Protein AF-A0A3P6SH49-F1 (afdb_monomer)

pLDDT: mean 88.03, std 10.24, range [42.56, 97.94]

Solvent-accessible surface area (backbone atoms only — not comparable to full-atom values): 7563 Å² total; per-residue (Å²): 136,52,71,48,68,33,58,29,35,67,52,40,19,65,75,44,74,37,81,60,89,49,70,69,41,44,52,53,30,52,50,52,40,40,76,73,66,38,33,30,43,32,28,63,36,43,54,70,59,100,58,36,35,29,27,38,39,36,40,48,87,83,77,90,62,82,60,55,71,46,81,43,86,39,74,61,68,87,78,88,77,80,66,56,59,60,53,39,53,54,38,29,55,54,32,25,64,77,49,78,60,39,59,69,63,14,48,53,52,22,52,53,50,50,53,54,49,50,50,55,50,36,42,72,76,52,39,74,66,50,57,66,79,72,110

Mean predicted aligned error: 5.23 Å

Radius of gyration: 15.59 Å; Cα contacts (8 Å, |Δi|>4): 194; chains: 1; bounding box: 40×34×41 Å

InterPro domains:
  IPR004625 Pyridoxine kinase [PTHR10534] (12-124)
  IPR029056 Ribokinase-like [G3DSA:3.40.1190.20] (7-129)
  IPR029056 Ribokinase-like [SSF53613] (13-126)

Foldseek 3Di:
DQEDEAQELVSLCVVQVFDADDDVSSVVSVVSVVVVVRAKYWHNFYDDDPFWGKIKIWGDPPPPDDIDIDIDTATDAPDDDPCLSVQLVVQLVVLCVVVVNPNVVSNVRSRVVSVVVVLVVCCVPVNPVRVVVVD

Secondary structure (DSSP, 8-state):
--EE--SBHHHHHHHHT---SSHHHHHHHHHHHHHTT-SEEEETB-SB-SSEEEEEEEE--SSSSPPEEEEEEEE--SS--SSHHHHHHHHHHHHHHHTTT-HHHHHHHHHHHHHHHHHHHHHHHHTHHHHHTT-

Nearest PDB structures (foldseek):
  1rfv-assembly1_A  TM=9.249E-01  e=4.208E-07  Ovis aries
  6k91-assembly1_A  TM=8.809E-01  e=4.208E-07  Leishmania donovani BPK282A1
  6k90-assembly1_A  TM=9.096E-01  e=8.375E-07  Leishmania donovani BPK282A1
  6k90-assembly1_B  TM=8.906E-01  e=1.159E-05  Leishmania donovani BPK282A1
  6k92-assembly1_A  TM=8.892E-01  e=1.234E-05  Leishmania donovani BPK282A1

Structure (mmCIF, N/CA/C/O backbone):
data_AF-A0A3P6SH49-F1
#
_entry.id   AF-A0A3P6SH49-F1
#
loop_
_atom_site.group_PDB
_atom_site.id
_atom_site.type_symbol
_atom_site.label_atom_id
_atom_site.label_alt_id
_atom_site.label_comp_id
_atom_site.label_asym_id
_atom_site.label_entity_id
_atom_site.label_seq_id
_atom_site.pdbx_PDB_ins_code
_atom_site.Cartn_x
_atom_site.Cartn_y
_atom_site.Cartn_z
_atom_site.occupancy
_atom_site.B_iso_or_equiv
_atom_site.auth_seq_id
_atom_site.auth_comp_id
_atom_site.auth_asym_id
_atom_site.auth_atom_id
_atom_site.pdbx_PDB_model_num
ATOM 1 N N . MET A 1 1 ? -17.854 -3.884 1.903 1.00 61.03 1 MET A N 1
ATOM 2 C CA . MET A 1 1 ? -16.545 -3.455 2.448 1.00 61.03 1 MET A CA 1
ATOM 3 C C . MET A 1 1 ? -16.197 -2.114 1.811 1.00 61.03 1 MET A C 1
ATOM 5 O O . MET A 1 1 ? -16.243 -2.047 0.593 1.00 61.03 1 MET A O 1
ATOM 9 N N . LYS A 1 2 ? -15.958 -1.040 2.580 1.00 78.75 2 LYS A N 1
ATOM 10 C CA . LYS A 1 2 ? -15.539 0.262 2.020 1.00 78.75 2 LYS A CA 1
ATOM 11 C C . LYS A 1 2 ? -14.012 0.329 2.052 1.00 78.75 2 LYS A C 1
ATOM 13 O O . LYS A 1 2 ? -13.452 0.511 3.134 1.00 78.75 2 LYS A O 1
ATOM 18 N N . ILE A 1 3 ? -13.383 0.117 0.898 1.00 86.12 3 ILE A N 1
ATOM 19 C CA . ILE A 1 3 ? -11.936 0.223 0.692 1.00 86.12 3 ILE A CA 1
ATOM 20 C C . ILE A 1 3 ? -11.650 1.395 -0.246 1.00 86.12 3 ILE A C 1
ATOM 22 O O . ILE A 1 3 ? -12.350 1.563 -1.242 1.00 86.12 3 ILE A O 1
ATOM 26 N N . ILE A 1 4 ? -10.641 2.197 0.078 1.00 86.69 4 ILE A N 1
ATOM 27 C CA . ILE A 1 4 ? -10.085 3.210 -0.823 1.00 86.69 4 ILE A CA 1
ATOM 28 C C . ILE A 1 4 ? -8.596 2.919 -0.976 1.00 86.69 4 ILE A C 1
ATOM 30 O O . ILE A 1 4 ? -7.906 2.652 0.008 1.00 86.69 4 ILE A O 1
ATOM 34 N N . VAL A 1 5 ? -8.106 2.965 -2.214 1.00 86.44 5 VAL A N 1
ATOM 35 C CA . VAL A 1 5 ? -6.700 2.716 -2.545 1.00 86.44 5 VAL A CA 1
ATOM 36 C C . VAL A 1 5 ? -6.141 3.946 -3.261 1.00 86.44 5 VAL A C 1
ATOM 38 O O . VAL A 1 5 ? -6.117 3.968 -4.492 1.00 86.44 5 VAL A O 1
ATOM 41 N N . PRO A 1 6 ? -5.764 5.021 -2.541 1.00 85.44 6 PRO A N 1
ATOM 42 C CA . PRO A 1 6 ? -5.135 6.163 -3.183 1.00 85.44 6 PRO A CA 1
ATOM 43 C C . PRO A 1 6 ? -3.799 5.715 -3.800 1.00 85.44 6 PRO A C 1
ATOM 45 O O . PRO A 1 6 ? -2.952 5.155 -3.092 1.00 85.44 6 PRO A O 1
ATOM 48 N N . PRO A 1 7 ? -3.573 5.941 -5.105 1.00 81.06 7 PRO A N 1
ATOM 49 C CA . PRO A 1 7 ? -2.346 5.494 -5.750 1.00 81.06 7 PRO A CA 1
ATOM 50 C C . PRO A 1 7 ? -1.127 6.231 -5.185 1.00 81.06 7 PRO A C 1
ATOM 52 O O . PRO A 1 7 ? -0.075 5.622 -5.005 1.00 81.06 7 PRO A O 1
ATOM 55 N N . THR A 1 8 ? -1.283 7.512 -4.842 1.00 85.81 8 THR A N 1
ATOM 56 C CA . THR A 1 8 ? -0.204 8.389 -4.372 1.00 85.81 8 THR A CA 1
ATOM 57 C C . THR A 1 8 ? -0.579 9.158 -3.103 1.00 85.81 8 THR A C 1
ATOM 59 O O . THR A 1 8 ? -1.765 9.328 -2.799 1.00 85.81 8 THR A O 1
ATOM 62 N N . SER A 1 9 ? 0.421 9.679 -2.381 1.00 85.69 9 SER A N 1
ATOM 63 C CA . SER A 1 9 ? 0.206 10.649 -1.292 1.00 85.69 9 SER A CA 1
ATOM 64 C C . SER A 1 9 ? -0.539 11.896 -1.760 1.00 85.69 9 SER A C 1
ATOM 66 O O . SER A 1 9 ? -1.423 12.355 -1.050 1.00 85.69 9 SER A O 1
ATOM 68 N N . SER A 1 10 ? -0.278 12.406 -2.966 1.00 86.12 10 SER A N 1
ATOM 69 C CA . SER A 1 10 ? -1.007 13.558 -3.520 1.00 86.12 10 SER A CA 1
ATOM 70 C C . SER A 1 10 ? -2.506 13.274 -3.664 1.00 86.12 10 SER A C 1
ATOM 72 O O . SER A 1 10 ? -3.331 14.076 -3.238 1.00 86.12 10 SER A O 1
ATOM 74 N N . CYS A 1 11 ? -2.870 12.089 -4.165 1.00 86.56 11 CYS A N 1
ATOM 75 C CA . CYS A 1 11 ? -4.272 11.677 -4.247 1.00 86.56 11 CYS A CA 1
ATOM 76 C C . CYS A 1 11 ? -4.893 11.508 -2.848 1.00 86.56 11 CYS A C 1
ATOM 78 O O . CYS A 1 11 ? -6.030 11.908 -2.610 1.00 86.56 11 CYS A O 1
ATOM 80 N N . CYS A 1 12 ? -4.138 10.969 -1.884 1.00 90.12 12 CYS A N 1
ATOM 81 C CA . CYS A 1 12 ? -4.582 10.899 -0.489 1.00 90.12 12 CYS A CA 1
ATOM 82 C C . CYS A 1 12 ? -4.800 12.299 0.116 1.00 90.12 12 CYS A C 1
ATOM 84 O O . CYS A 1 12 ? -5.784 12.529 0.819 1.00 90.12 12 CYS A O 1
ATOM 86 N N . SER A 1 13 ? -3.919 13.247 -0.199 1.00 90.88 13 SER A N 1
ATOM 87 C CA . SER A 1 13 ? -4.001 14.652 0.208 1.00 90.88 13 SER A CA 1
ATOM 88 C C . SER A 1 13 ? -5.271 15.317 -0.331 1.00 90.88 13 SER A C 1
ATOM 90 O O . SER A 1 13 ? -6.019 15.930 0.427 1.00 90.88 13 SER A O 1
ATOM 92 N N . GLU A 1 14 ? -5.588 15.124 -1.612 1.00 91.62 14 GLU A N 1
ATOM 93 C CA . GLU A 1 14 ? -6.833 15.614 -2.223 1.00 91.62 14 GLU A CA 1
ATOM 94 C C . GLU A 1 14 ? -8.084 15.012 -1.571 1.00 91.62 14 GLU A C 1
ATOM 96 O O . GLU A 1 14 ? -9.024 15.732 -1.233 1.00 91.62 14 GLU A O 1
ATOM 101 N N . LEU A 1 15 ? -8.092 13.695 -1.345 1.00 89.75 15 LEU A N 1
ATOM 102 C CA . LEU A 1 15 ? -9.234 13.006 -0.741 1.00 89.75 15 LEU A CA 1
ATOM 103 C C . LEU A 1 15 ? -9.446 13.413 0.720 1.00 89.75 15 LEU A C 1
ATOM 105 O O . LEU A 1 15 ? -10.587 13.573 1.153 1.00 89.75 15 LEU A O 1
ATOM 109 N N . SER A 1 16 ? -8.369 13.578 1.485 1.00 89.94 16 SER A N 1
ATOM 110 C CA . SER A 1 16 ? -8.420 13.970 2.898 1.00 89.94 16 SER A CA 1
ATOM 111 C C . SER A 1 16 ? -8.615 15.476 3.098 1.00 89.94 16 SER A C 1
ATOM 113 O O . SER A 1 16 ? -9.154 15.888 4.126 1.00 89.94 16 SER A O 1
ATOM 115 N N . GLY A 1 17 ? -8.235 16.301 2.119 1.00 90.88 17 GLY A N 1
ATOM 116 C CA . GLY A 1 17 ? -8.149 17.755 2.264 1.00 90.88 17 GLY A CA 1
ATOM 117 C C . GLY A 1 17 ? -6.982 18.201 3.153 1.00 90.88 17 GLY A C 1
ATOM 118 O O . GLY A 1 17 ? -7.036 19.291 3.719 1.00 90.88 17 GLY A O 1
ATOM 119 N N . ARG A 1 18 ? -5.956 17.355 3.324 1.00 89.88 18 ARG A N 1
ATOM 120 C CA . ARG A 1 18 ? -4.771 17.616 4.155 1.00 89.88 18 ARG A CA 1
ATOM 121 C C . ARG A 1 18 ? -3.510 17.540 3.310 1.00 89.88 18 ARG A C 1
ATOM 123 O O . ARG A 1 18 ? -3.385 16.644 2.491 1.00 89.88 18 ARG A O 1
ATOM 130 N N . VAL A 1 19 ? -2.560 18.438 3.547 1.00 91.06 19 VAL A N 1
ATOM 131 C CA . VAL A 1 19 ? -1.236 18.378 2.910 1.00 91.06 19 VAL A CA 1
ATOM 132 C C . VAL A 1 19 ? -0.423 17.248 3.545 1.00 91.06 19 VAL A C 1
ATOM 134 O O . VAL A 1 19 ? -0.471 17.074 4.759 1.00 91.06 19 VAL A O 1
ATOM 137 N N . ILE A 1 20 ? 0.296 16.480 2.720 1.00 91.25 20 ILE A N 1
ATOM 138 C CA . ILE A 1 20 ? 1.137 15.358 3.156 1.00 91.25 20 ILE A CA 1
ATOM 139 C C . ILE A 1 20 ? 2.577 15.601 2.700 1.00 91.25 20 ILE A C 1
ATOM 141 O O . ILE A 1 20 ? 2.868 15.572 1.505 1.00 91.25 20 ILE A O 1
ATOM 145 N N . SER A 1 21 ? 3.474 15.812 3.658 1.00 89.25 21 SER A N 1
ATOM 146 C CA . SER A 1 21 ? 4.913 16.030 3.466 1.00 89.25 21 SER A CA 1
ATOM 147 C C . SER A 1 21 ? 5.782 15.038 4.245 1.00 89.25 21 SER A C 1
ATOM 149 O O . SER A 1 21 ? 6.950 14.840 3.914 1.00 89.25 21 SER A O 1
ATOM 151 N N . ASN A 1 22 ? 5.213 14.386 5.259 1.00 90.44 22 ASN A N 1
ATOM 152 C CA . ASN A 1 22 ? 5.885 13.425 6.126 1.00 90.44 22 ASN A CA 1
ATOM 153 C C . ASN A 1 22 ? 4.928 12.292 6.544 1.00 90.44 22 ASN A C 1
ATOM 155 O O . ASN A 1 22 ? 3.741 12.291 6.205 1.00 90.44 22 ASN A O 1
ATOM 159 N N . GLU A 1 23 ? 5.475 11.273 7.208 1.00 89.69 23 GLU A N 1
ATOM 160 C CA . GLU A 1 23 ? 4.733 10.057 7.554 1.00 89.69 23 GLU A CA 1
ATOM 161 C C . GLU A 1 23 ? 3.587 10.342 8.529 1.00 89.69 23 GLU A C 1
ATOM 163 O O . GLU A 1 23 ? 2.485 9.835 8.334 1.00 89.69 23 GLU A O 1
ATOM 168 N N . GLU A 1 24 ? 3.811 11.209 9.517 1.00 90.12 24 GLU A N 1
ATOM 169 C CA . GLU A 1 24 ? 2.809 11.592 10.517 1.00 90.12 24 GLU A CA 1
ATOM 17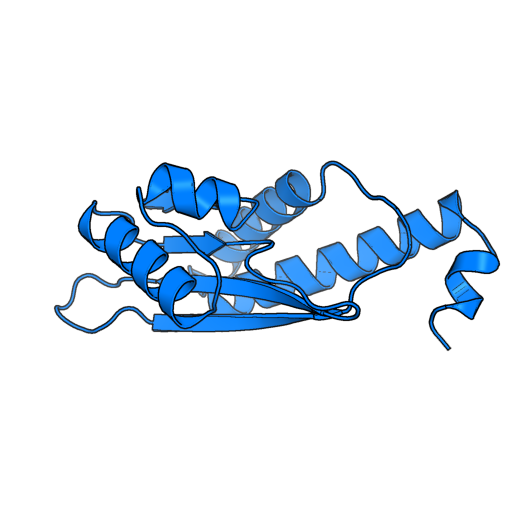0 C C . GLU A 1 24 ? 1.591 12.250 9.851 1.00 90.12 24 GLU A C 1
ATOM 172 O O . GLU A 1 24 ? 0.449 11.874 10.116 1.00 90.12 24 GLU A O 1
ATOM 177 N N . GLU A 1 25 ? 1.823 13.165 8.908 1.00 92.12 25 GLU A N 1
ATOM 178 C CA . GLU A 1 25 ? 0.766 13.790 8.109 1.00 92.12 25 GLU A CA 1
ATOM 179 C C . GLU A 1 25 ? 0.033 12.781 7.218 1.00 92.12 25 GLU A C 1
ATOM 181 O O . GLU A 1 25 ? -1.185 12.873 7.047 1.00 92.12 25 GLU A O 1
ATOM 186 N N . CYS A 1 26 ? 0.749 11.792 6.675 1.00 90.75 26 CYS A N 1
ATOM 187 C CA . CYS A 1 26 ? 0.145 10.733 5.872 1.00 90.75 26 CYS A CA 1
ATOM 188 C C . CYS A 1 26 ? -0.809 9.873 6.711 1.00 90.75 26 CYS A C 1
ATOM 190 O O . CYS A 1 26 ? -1.943 9.627 6.294 1.00 90.75 26 CYS A O 1
ATOM 192 N N . LEU A 1 27 ? -0.386 9.467 7.910 1.00 90.38 27 LEU A N 1
ATOM 193 C CA . LEU A 1 27 ? -1.218 8.702 8.839 1.00 90.38 27 LEU A CA 1
ATOM 194 C C . LEU A 1 27 ? -2.424 9.525 9.311 1.00 90.38 27 LEU A C 1
ATOM 196 O O . LEU A 1 27 ? -3.552 9.038 9.281 1.00 90.38 27 LEU A O 1
ATOM 200 N N . ALA A 1 28 ? -2.230 10.810 9.611 1.00 90.94 28 ALA A N 1
ATOM 201 C CA . ALA A 1 28 ? -3.320 11.707 9.977 1.00 90.94 28 ALA A CA 1
ATOM 202 C C . ALA A 1 28 ? -4.334 11.890 8.826 1.00 90.94 28 ALA A C 1
ATOM 204 O O . ALA A 1 28 ? -5.544 11.976 9.054 1.00 90.94 28 ALA A O 1
ATOM 205 N N . ALA A 1 29 ? -3.872 11.961 7.574 1.00 92.31 29 ALA A N 1
ATOM 206 C CA . ALA A 1 29 ? -4.746 11.986 6.402 1.00 92.31 29 ALA A CA 1
ATOM 207 C C . ALA A 1 29 ? -5.561 10.691 6.274 1.00 92.31 29 ALA A C 1
ATOM 209 O O . ALA A 1 29 ? -6.767 10.752 6.025 1.00 92.31 29 ALA A O 1
ATOM 210 N N . VAL A 1 30 ? -4.938 9.534 6.510 1.00 91.75 30 VAL A N 1
ATOM 211 C CA . VAL A 1 30 ? -5.616 8.231 6.548 1.00 91.75 30 VAL A CA 1
ATOM 212 C C . VAL A 1 30 ? -6.686 8.186 7.644 1.00 91.75 30 VAL A C 1
ATOM 214 O O . VAL A 1 30 ? -7.811 7.759 7.374 1.00 91.75 30 VAL A O 1
ATOM 217 N N . ASP A 1 31 ? -6.396 8.702 8.836 1.00 91.44 31 ASP A N 1
ATOM 218 C CA . ASP A 1 31 ? -7.365 8.764 9.937 1.00 91.44 31 ASP A CA 1
ATOM 219 C C . ASP A 1 31 ? -8.590 9.615 9.577 1.00 91.44 31 ASP A C 1
ATOM 221 O O . ASP A 1 31 ? -9.727 9.194 9.798 1.00 91.44 31 ASP A O 1
ATOM 225 N N . SER A 1 32 ? -8.395 10.744 8.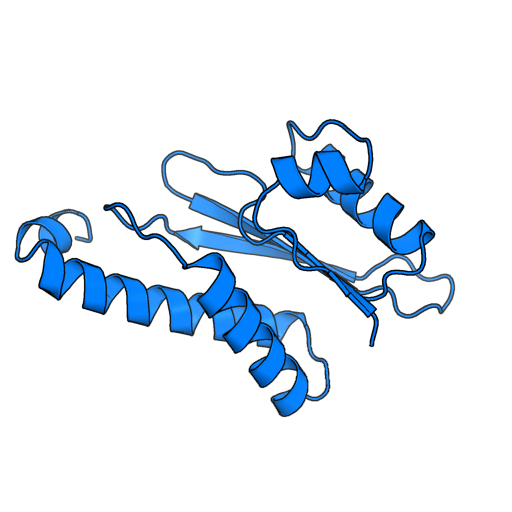887 1.00 91.94 32 SER A N 1
ATOM 226 C CA . SER A 1 32 ? -9.514 11.570 8.406 1.00 91.94 32 SER A CA 1
ATOM 227 C C . SER A 1 32 ? -10.424 10.843 7.401 1.00 91.94 32 SER A C 1
ATOM 229 O O . SER A 1 32 ? -11.620 11.125 7.306 1.00 91.94 32 SER A O 1
ATOM 231 N N . LEU A 1 33 ? -9.888 9.879 6.643 1.00 91.94 33 LEU A N 1
ATOM 232 C CA . LEU A 1 33 ? -10.687 9.040 5.747 1.00 91.94 33 LEU A CA 1
ATOM 233 C C . LEU A 1 33 ? -11.483 7.992 6.535 1.00 91.94 33 LEU A C 1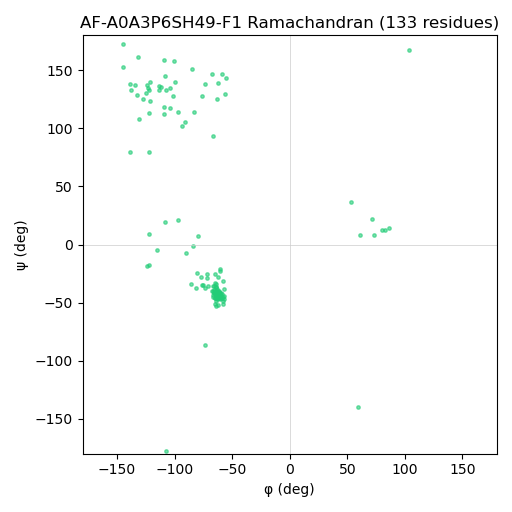
ATOM 235 O O . LEU A 1 33 ? -12.627 7.694 6.177 1.00 91.94 33 LEU A O 1
ATOM 239 N N . HIS A 1 34 ? -10.923 7.469 7.629 1.00 92.56 34 HIS A N 1
ATOM 240 C CA . HIS A 1 34 ? -11.649 6.594 8.549 1.00 92.56 34 HIS A CA 1
ATOM 241 C C . HIS A 1 34 ? -12.819 7.312 9.231 1.00 92.56 34 HIS A C 1
ATOM 243 O O . HIS A 1 34 ? -13.914 6.750 9.286 1.00 92.56 34 HIS A O 1
ATOM 249 N N . GLU A 1 35 ? -12.641 8.572 9.639 1.00 89.94 35 GLU A N 1
ATOM 250 C CA . GLU A 1 35 ? -13.713 9.426 10.184 1.00 89.94 35 GLU A CA 1
ATOM 251 C C . GLU A 1 35 ? -14.882 9.604 9.199 1.00 89.94 35 GLU A C 1
ATOM 253 O O . GLU A 1 35 ? -16.044 9.673 9.597 1.00 89.94 35 GLU A O 1
ATOM 258 N N . ARG A 1 36 ? -14.605 9.582 7.888 1.00 90.12 36 ARG A N 1
ATOM 259 C CA . ARG A 1 36 ? -15.625 9.617 6.819 1.00 90.12 36 ARG A CA 1
ATOM 260 C C . ARG A 1 36 ? -16.287 8.255 6.555 1.00 90.12 36 ARG A C 1
ATOM 262 O O . ARG A 1 36 ? -17.054 8.095 5.602 1.00 90.12 36 ARG A O 1
ATOM 269 N N . GLY A 1 37 ? -16.006 7.253 7.387 1.00 88.56 37 GLY A N 1
ATOM 270 C CA . GLY A 1 37 ? -16.616 5.924 7.348 1.00 88.56 37 GLY A CA 1
ATOM 271 C C . GLY A 1 37 ? -15.934 4.931 6.402 1.00 88.56 37 GLY A C 1
ATOM 272 O O . GLY A 1 37 ? -16.527 3.894 6.077 1.00 88.56 37 GLY A O 1
ATOM 273 N N . VAL A 1 38 ? -14.716 5.221 5.933 1.00 92.12 38 VAL A N 1
ATOM 274 C CA . VAL A 1 38 ? -13.902 4.267 5.166 1.00 92.12 38 VAL A CA 1
ATOM 275 C C . VAL A 1 38 ? -13.307 3.249 6.133 1.00 92.12 38 VAL A C 1
ATOM 277 O O . VAL A 1 38 ? -12.694 3.614 7.128 1.00 92.12 38 VAL A O 1
ATOM 280 N N . LYS A 1 39 ? -13.476 1.950 5.868 1.00 91.88 39 LYS A N 1
ATOM 281 C CA . LYS A 1 39 ? -12.959 0.914 6.780 1.00 91.88 39 LYS A CA 1
ATOM 282 C C . LYS A 1 39 ? -11.505 0.575 6.501 1.00 91.88 39 LYS A C 1
ATOM 284 O O . LYS A 1 39 ? -10.781 0.245 7.429 1.00 91.88 39 LYS A O 1
ATOM 289 N N . ILE A 1 40 ? -11.096 0.616 5.236 1.00 94.06 40 ILE A N 1
ATOM 290 C CA . ILE A 1 40 ? -9.756 0.222 4.805 1.00 94.06 40 ILE A CA 1
ATOM 291 C C . ILE A 1 40 ? -9.201 1.289 3.870 1.00 94.06 40 ILE A C 1
ATOM 293 O O . ILE A 1 40 ? -9.858 1.647 2.891 1.00 94.06 40 ILE A O 1
ATOM 297 N N . VAL A 1 41 ? -7.993 1.759 4.155 1.00 94.62 41 VAL A N 1
ATOM 298 C CA . VAL A 1 41 ? -7.261 2.710 3.314 1.00 94.62 41 VAL A CA 1
ATOM 299 C C . VAL A 1 41 ? -5.899 2.114 2.987 1.00 94.62 41 VAL A C 1
ATOM 301 O O . VAL A 1 41 ? -5.209 1.645 3.889 1.00 94.62 41 VAL A O 1
ATOM 304 N N . VAL A 1 42 ? -5.510 2.114 1.710 1.00 95.31 42 VAL A N 1
ATOM 305 C CA . VAL A 1 42 ? -4.177 1.663 1.282 1.00 95.31 42 VAL A CA 1
ATOM 306 C C . VAL A 1 42 ? -3.542 2.688 0.353 1.00 95.31 42 VAL A C 1
ATOM 308 O O . VAL A 1 42 ? -3.951 2.816 -0.795 1.00 95.31 42 VAL A O 1
ATOM 311 N N . VAL A 1 43 ? -2.533 3.408 0.837 1.00 93.31 43 VAL A N 1
ATOM 312 C CA . VAL A 1 43 ? -1.771 4.385 0.051 1.00 93.31 43 VAL A CA 1
ATOM 313 C C . VAL A 1 43 ? -0.581 3.669 -0.583 1.00 93.31 43 VAL A C 1
ATOM 315 O O . VAL A 1 43 ? 0.372 3.321 0.110 1.00 93.31 43 VAL A O 1
ATOM 318 N N . THR A 1 44 ? -0.645 3.410 -1.892 1.00 85.19 44 THR A N 1
ATOM 319 C CA . THR A 1 44 ? 0.294 2.481 -2.562 1.00 85.19 44 THR A CA 1
ATOM 320 C C . THR A 1 44 ? 1.679 3.072 -2.827 1.00 85.19 44 THR A C 1
ATOM 322 O O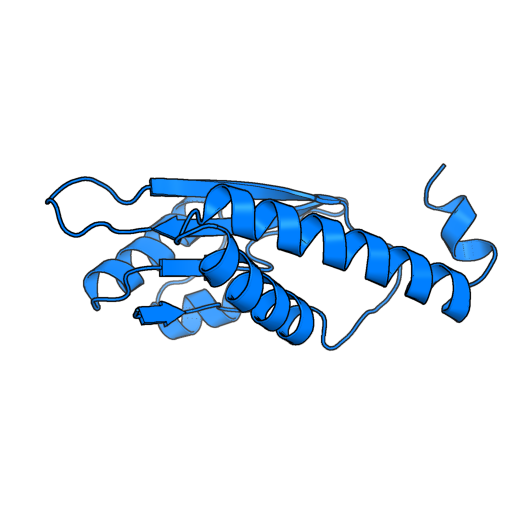 . THR A 1 44 ? 2.666 2.345 -2.893 1.00 85.19 44 THR A O 1
ATOM 325 N N . SER A 1 45 ? 1.760 4.393 -2.984 1.00 80.75 45 SER A N 1
ATOM 326 C CA . SER A 1 45 ? 2.998 5.170 -3.086 1.00 80.75 45 SER A CA 1
ATOM 327 C C . SER A 1 45 ? 2.827 6.452 -2.277 1.00 80.75 45 SER A C 1
ATOM 329 O O . SER A 1 45 ? 2.477 7.499 -2.815 1.00 80.75 45 SER A O 1
ATOM 331 N N . GLY A 1 46 ? 2.980 6.350 -0.958 1.00 76.25 46 GLY A N 1
ATOM 332 C CA . GLY A 1 46 ? 2.833 7.495 -0.064 1.00 76.25 46 GLY A CA 1
ATOM 333 C C . GLY A 1 46 ? 4.034 8.427 -0.179 1.00 76.25 46 GLY A C 1
ATOM 334 O O . GLY A 1 46 ? 4.025 9.386 -0.946 1.00 76.25 46 GLY A O 1
ATOM 335 N N . LEU A 1 47 ? 5.072 8.126 0.586 1.00 85.38 47 LEU A N 1
ATOM 336 C CA . LEU A 1 47 ? 6.340 8.844 0.564 1.00 85.38 47 LEU A CA 1
ATOM 337 C C . LEU A 1 47 ? 7.402 7.949 -0.075 1.00 85.38 47 LEU A C 1
ATOM 339 O O . LEU A 1 47 ? 7.249 6.726 -0.125 1.00 85.38 47 LEU A O 1
ATOM 343 N N . GLU A 1 48 ? 8.476 8.543 -0.576 1.00 88.31 48 GLU A N 1
ATOM 344 C CA . GLU A 1 48 ? 9.579 7.790 -1.162 1.00 88.31 48 GLU A CA 1
ATOM 345 C C . GLU A 1 48 ? 10.927 8.452 -0.879 1.00 88.31 48 GLU A C 1
ATOM 347 O O . GLU A 1 48 ? 11.031 9.659 -0.665 1.00 88.31 48 GLU A O 1
ATOM 352 N N . THR A 1 49 ? 11.965 7.626 -0.856 1.00 87.75 49 THR A N 1
ATOM 353 C CA . THR A 1 49 ? 13.369 8.027 -0.903 1.00 87.75 49 THR A CA 1
ATOM 354 C C . THR A 1 49 ? 13.935 7.676 -2.279 1.00 87.75 49 THR A C 1
ATOM 356 O O . THR A 1 49 ? 13.242 7.129 -3.137 1.00 87.75 49 THR A O 1
ATOM 359 N N . SER A 1 50 ? 15.225 7.930 -2.500 1.00 84.81 50 SER A N 1
ATOM 360 C CA . SER A 1 50 ? 15.899 7.514 -3.735 1.00 84.81 50 SER A CA 1
ATOM 361 C C . SER A 1 50 ? 15.901 5.994 -3.960 1.00 84.81 50 SER A C 1
ATOM 363 O O . SER A 1 50 ? 16.073 5.552 -5.094 1.00 84.81 50 SER A O 1
ATOM 365 N N . THR A 1 51 ? 15.719 5.189 -2.908 1.00 87.00 51 THR A N 1
ATOM 366 C CA . THR A 1 51 ? 15.854 3.725 -2.960 1.00 87.00 51 THR A CA 1
ATOM 367 C C . THR A 1 51 ? 14.604 2.967 -2.532 1.00 87.00 51 THR A C 1
ATOM 369 O O . THR A 1 51 ? 14.477 1.788 -2.867 1.00 87.00 51 THR A O 1
ATOM 372 N N . THR A 1 52 ? 13.674 3.612 -1.829 1.00 90.56 52 THR A N 1
ATOM 373 C CA . THR A 1 52 ? 12.534 2.939 -1.203 1.00 90.56 52 THR A CA 1
ATOM 374 C C . THR A 1 52 ? 11.259 3.739 -1.400 1.00 90.56 52 THR A C 1
ATOM 376 O O . THR A 1 52 ? 11.220 4.936 -1.141 1.00 90.56 52 THR A O 1
ATOM 379 N N . LYS A 1 53 ? 10.190 3.057 -1.802 1.00 91.31 53 LYS A N 1
ATOM 380 C CA . LYS A 1 53 ? 8.825 3.580 -1.780 1.00 91.31 53 LYS A CA 1
ATOM 381 C C . LYS A 1 53 ? 8.099 3.044 -0.560 1.00 91.31 53 LYS A C 1
ATOM 383 O O . LYS A 1 53 ? 8.229 1.862 -0.242 1.00 91.31 53 LYS A O 1
ATOM 388 N N . TYR A 1 54 ? 7.305 3.885 0.084 1.00 93.06 54 TYR A N 1
ATOM 389 C CA . TYR A 1 54 ? 6.511 3.491 1.237 1.00 93.06 54 TYR A CA 1
ATOM 390 C C . TYR A 1 54 ? 5.059 3.261 0.833 1.00 93.06 54 TYR A C 1
ATOM 392 O O . TYR A 1 54 ? 4.417 4.113 0.211 1.00 93.06 54 TYR A O 1
ATOM 400 N N . CYS A 1 55 ? 4.544 2.094 1.207 1.00 94.19 55 CYS A N 1
ATOM 401 C CA . CYS A 1 55 ? 3.127 1.777 1.132 1.00 94.19 55 CYS A CA 1
ATOM 402 C C . CYS A 1 55 ? 2.551 1.770 2.545 1.00 94.19 55 CYS A C 1
ATOM 404 O O . CYS A 1 55 ? 3.107 1.138 3.444 1.00 94.19 55 CYS A O 1
ATOM 406 N N . TYR A 1 56 ? 1.414 2.433 2.723 1.00 94.38 56 TYR A N 1
ATOM 407 C CA . TYR A 1 56 ? 0.713 2.507 4.000 1.00 94.38 56 TYR A CA 1
ATOM 408 C C . TYR A 1 56 ? -0.615 1.772 3.894 1.00 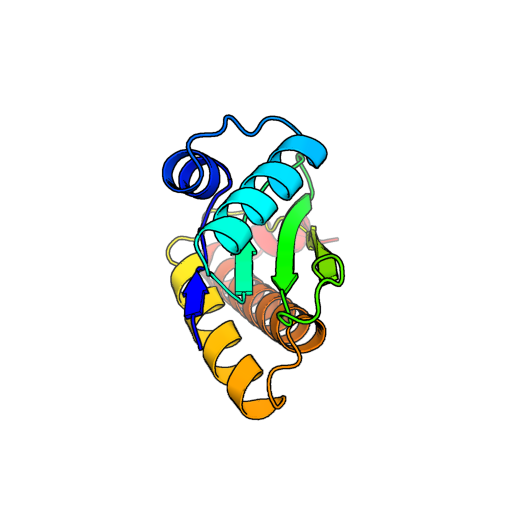94.38 56 TYR A C 1
ATOM 410 O O . TYR A 1 56 ? -1.352 1.959 2.928 1.00 94.38 56 TYR A O 1
ATOM 418 N N . GLY A 1 57 ? -0.926 0.930 4.871 1.00 94.38 57 GLY A N 1
ATOM 419 C CA . GLY A 1 57 ? -2.212 0.251 4.984 1.00 94.38 57 GLY A CA 1
ATOM 420 C C . GLY A 1 57 ? -2.839 0.548 6.333 1.00 94.38 57 GLY A C 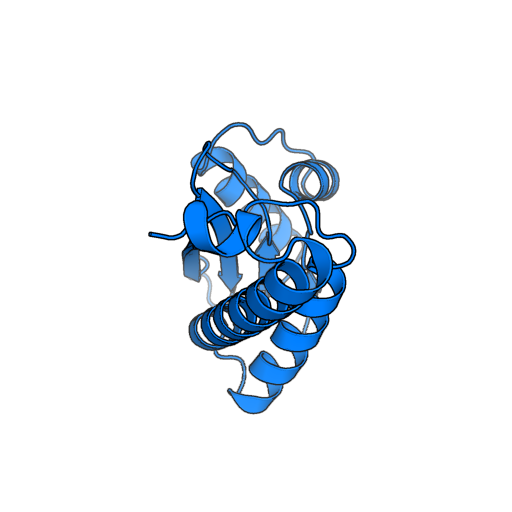1
ATOM 421 O O . GLY A 1 57 ? -2.147 0.508 7.341 1.00 94.38 57 GLY A O 1
ATOM 422 N N . SER A 1 58 ? -4.139 0.813 6.369 1.00 94.81 58 SER A N 1
ATOM 423 C CA . SER A 1 58 ? -4.865 1.025 7.617 1.00 94.81 58 SER A CA 1
ATOM 424 C C . SER A 1 58 ? -6.231 0.356 7.591 1.00 94.81 58 SER A C 1
ATOM 426 O O . SER A 1 58 ? -6.943 0.413 6.582 1.00 94.81 58 SER A O 1
ATOM 428 N N . VAL A 1 59 ? -6.601 -0.279 8.704 1.00 94.19 59 VAL A N 1
ATOM 429 C CA . VAL A 1 59 ? -7.915 -0.894 8.907 1.00 94.19 59 VAL A CA 1
ATOM 430 C C . VAL A 1 59 ? -8.567 -0.409 10.198 1.00 94.19 59 VAL A C 1
ATOM 432 O O . VAL A 1 59 ? -8.034 -0.564 11.294 1.00 94.19 59 VAL A O 1
ATOM 435 N N . TYR A 1 60 ? -9.783 0.115 10.060 1.00 91.88 60 TYR A N 1
ATOM 436 C CA . TYR A 1 60 ? -10.642 0.519 11.162 1.00 91.88 60 TYR A CA 1
ATOM 437 C C . TYR A 1 60 ? -11.756 -0.511 11.384 1.00 91.88 60 TYR A C 1
ATOM 439 O O . TYR A 1 60 ? -12.597 -0.753 10.509 1.00 91.88 60 TYR A O 1
ATOM 447 N N . LYS A 1 61 ? -11.763 -1.134 12.570 1.00 85.25 61 LYS A N 1
ATOM 448 C CA . LYS A 1 61 ? -12.698 -2.216 12.933 1.00 85.25 61 LYS A CA 1
ATOM 449 C C . LYS A 1 61 ? -14.005 -1.731 13.578 1.00 85.25 61 LYS A C 1
ATOM 451 O O . LYS A 1 61 ? -14.931 -2.526 13.705 1.00 85.25 61 LYS A O 1
ATOM 456 N N . GLY A 1 62 ? -14.129 -0.439 13.895 1.00 75.12 62 GLY A N 1
ATOM 457 C CA . GLY A 1 62 ? -15.373 0.162 14.401 1.00 75.12 62 GLY A CA 1
ATOM 458 C C . GLY A 1 62 ? -15.656 -0.048 15.895 1.00 75.12 62 GLY A C 1
ATOM 459 O O . GLY A 1 62 ? -16.772 0.215 16.327 1.00 75.12 62 GLY A O 1
ATOM 460 N N . SER A 1 63 ? -14.679 -0.513 16.677 1.00 70.50 63 SER A N 1
ATOM 461 C CA . SER A 1 63 ? -14.800 -0.891 18.097 1.00 70.50 63 SER A CA 1
ATOM 462 C C . SER A 1 63 ? -14.370 0.202 19.093 1.00 70.50 63 SER A C 1
ATOM 464 O O . SER A 1 63 ? -14.051 -0.118 20.231 1.00 70.50 63 SER A O 1
ATOM 466 N N . ASN A 1 64 ? -14.338 1.485 18.702 1.00 70.62 64 ASN A N 1
ATOM 467 C CA . ASN A 1 64 ? -13.700 2.572 19.481 1.00 70.62 64 ASN A CA 1
ATOM 468 C C . ASN A 1 64 ? -12.185 2.384 19.720 1.00 70.62 64 ASN A C 1
ATOM 470 O O . ASN A 1 64 ? -11.565 3.156 20.447 1.00 70.62 64 ASN A O 1
ATOM 474 N N . GLU A 1 65 ? -11.581 1.382 19.087 1.00 82.25 65 GLU A N 1
ATOM 475 C CA . GLU A 1 65 ? -10.142 1.145 19.097 1.00 82.25 65 GLU A CA 1
ATOM 476 C C . GLU A 1 65 ? -9.451 1.974 18.006 1.00 82.25 65 GLU A C 1
ATOM 478 O O . GLU A 1 65 ? -10.064 2.249 16.963 1.00 82.25 65 GLU A O 1
ATOM 483 N N . PRO A 1 66 ? -8.176 2.356 18.209 1.00 86.00 66 PRO A N 1
ATOM 484 C CA . PRO A 1 66 ? -7.400 3.008 17.166 1.00 86.00 66 PRO A CA 1
ATOM 485 C C . PRO A 1 66 ? -7.293 2.107 15.918 1.00 86.00 66 PRO A C 1
ATOM 487 O O . PRO A 1 66 ? -7.252 0.877 16.047 1.00 86.00 66 PRO A O 1
ATOM 490 N N . PRO A 1 67 ? -7.248 2.685 14.702 1.00 91.50 67 PRO A N 1
ATOM 491 C CA . PRO A 1 67 ? -7.003 1.924 13.482 1.00 91.50 67 PRO A CA 1
ATOM 492 C C . PRO A 1 67 ? -5.700 1.121 13.571 1.00 91.50 67 PRO A C 1
ATOM 494 O O . PRO A 1 67 ? -4.698 1.584 14.115 1.00 91.50 67 PRO A O 1
ATOM 497 N N . LEU A 1 68 ? -5.695 -0.080 12.996 1.00 93.00 68 LEU A N 1
ATOM 498 C CA . LEU A 1 68 ? -4.462 -0.845 12.819 1.00 93.00 68 LEU A CA 1
ATOM 499 C C . LEU A 1 68 ? -3.767 -0.353 11.556 1.00 93.00 68 LEU A C 1
ATOM 501 O O . LEU A 1 68 ? -4.288 -0.549 10.456 1.00 93.00 68 LEU A O 1
ATOM 505 N N . GLN A 1 69 ? -2.600 0.257 11.731 1.00 92.44 69 GLN A N 1
ATOM 506 C CA . GLN A 1 69 ? -1.801 0.845 10.662 1.00 92.44 69 GLN A CA 1
ATOM 507 C C . GLN A 1 69 ? -0.538 0.012 10.396 1.00 92.44 69 GLN A C 1
ATOM 509 O O . GLN A 1 69 ? 0.065 -0.558 11.306 1.00 92.44 69 GLN A O 1
ATOM 514 N N . TYR A 1 70 ? -0.136 -0.054 9.131 1.00 93.62 70 TYR A N 1
ATOM 515 C CA . TYR A 1 70 ? 1.014 -0.800 8.635 1.00 93.62 70 TYR A CA 1
ATOM 516 C C . TYR A 1 70 ? 1.813 0.075 7.670 1.00 93.62 70 TYR A C 1
ATOM 518 O O . TYR A 1 70 ? 1.230 0.711 6.789 1.00 93.62 70 TYR A O 1
ATOM 526 N N . ARG A 1 71 ? 3.143 0.039 7.783 1.00 93.38 71 ARG A N 1
ATOM 527 C CA . ARG A 1 71 ? 4.073 0.575 6.782 1.00 93.38 71 ARG A CA 1
ATOM 528 C C . ARG A 1 71 ? 4.833 -0.574 6.130 1.00 93.38 71 ARG A C 1
ATOM 530 O O . ARG A 1 71 ? 5.307 -1.478 6.816 1.00 93.38 71 ARG A O 1
ATOM 537 N N . PHE A 1 72 ? 4.957 -0.514 4.810 1.00 94.69 72 PHE A N 1
ATOM 538 C CA . PHE A 1 72 ? 5.722 -1.460 4.010 1.00 94.69 72 PHE A CA 1
ATOM 539 C C . PHE A 1 72 ? 6.792 -0.735 3.210 1.00 94.69 72 PHE A C 1
ATOM 541 O O . PHE A 1 72 ? 6.500 0.235 2.504 1.00 94.69 72 PHE A O 1
ATOM 548 N N . ASP A 1 73 ? 8.000 -1.283 3.265 1.00 94.25 73 ASP A N 1
ATOM 549 C CA . ASP A 1 73 ? 9.159 -0.753 2.562 1.00 94.25 73 ASP A CA 1
ATOM 550 C C . ASP A 1 73 ? 9.337 -1.518 1.263 1.00 94.25 73 ASP A C 1
ATOM 552 O O . ASP A 1 73 ? 9.587 -2.726 1.247 1.00 94.25 73 ASP A O 1
ATOM 556 N N . ILE A 1 74 ? 9.154 -0.809 0.156 1.00 92.44 74 ILE A N 1
ATOM 557 C CA . ILE A 1 74 ? 9.188 -1.377 -1.183 1.00 92.44 74 ILE A CA 1
ATOM 558 C C . ILE A 1 74 ? 10.463 -0.889 -1.866 1.00 92.44 74 ILE A C 1
ATOM 560 O O . ILE A 1 74 ? 10.558 0.297 -2.185 1.00 92.44 74 ILE A O 1
ATOM 564 N N . PRO A 1 75 ? 11.433 -1.774 -2.152 1.00 91.12 75 PRO A N 1
ATOM 565 C CA . PRO A 1 75 ? 12.612 -1.396 -2.915 1.00 91.12 75 PRO A CA 1
ATOM 566 C C . PRO A 1 75 ? 12.217 -0.809 -4.271 1.00 91.12 75 PRO A C 1
ATOM 568 O O . PRO A 1 75 ? 11.435 -1.411 -5.023 1.00 91.12 75 PRO A O 1
ATOM 571 N N . ALA A 1 76 ? 12.761 0.361 -4.590 1.00 87.44 76 ALA A N 1
ATOM 572 C CA . ALA A 1 76 ? 12.589 0.973 -5.892 1.00 87.44 76 ALA A CA 1
ATOM 573 C C . ALA A 1 76 ? 13.202 0.066 -6.971 1.00 87.44 76 ALA A C 1
ATOM 575 O O . ALA A 1 76 ? 14.262 -0.546 -6.803 1.00 87.44 76 ALA A O 1
ATOM 576 N N . LEU A 1 77 ? 12.498 -0.055 -8.094 1.00 86.88 77 LEU A N 1
ATOM 577 C CA . LEU A 1 77 ? 12.992 -0.746 -9.279 1.00 86.88 77 LEU A CA 1
ATOM 578 C C . LEU A 1 77 ? 13.399 0.313 -10.307 1.00 86.88 77 LEU A C 1
ATOM 580 O O . LEU A 1 77 ? 12.631 1.254 -10.514 1.00 86.88 77 LEU A O 1
ATOM 584 N N . PRO A 1 78 ? 14.565 0.177 -10.959 1.00 83.44 78 PRO A N 1
ATOM 585 C CA . PRO A 1 78 ? 14.961 1.094 -12.013 1.00 83.44 78 PRO A CA 1
ATOM 586 C C . PRO A 1 78 ? 14.045 0.926 -13.228 1.00 83.44 78 PRO A C 1
ATOM 588 O O . PRO A 1 78 ? 13.604 -0.178 -13.545 1.00 83.44 78 PRO A O 1
ATOM 591 N N . GLY A 1 79 ? 13.794 2.021 -13.937 1.00 82.31 79 GLY A N 1
ATOM 592 C CA . GLY A 1 79 ? 12.895 2.045 -15.089 1.00 82.31 79 GLY A CA 1
ATOM 593 C C . GLY A 1 79 ? 11.543 2.678 -14.773 1.00 82.31 79 GLY A C 1
ATOM 594 O O . GLY A 1 79 ? 11.197 2.934 -13.622 1.00 82.31 79 GLY A O 1
ATOM 595 N N . MET A 1 80 ? 10.785 2.967 -15.830 1.00 85.44 80 MET A N 1
ATOM 596 C CA . MET A 1 80 ? 9.474 3.600 -15.719 1.00 85.44 80 MET A CA 1
ATOM 597 C C . MET A 1 80 ? 8.389 2.593 -16.065 1.00 85.44 80 MET A C 1
ATOM 599 O O . MET A 1 80 ? 8.324 2.088 -17.184 1.00 85.44 80 MET A O 1
ATOM 603 N N . PHE A 1 81 ? 7.525 2.322 -15.091 1.00 88.00 81 PHE A N 1
ATOM 604 C CA . PHE A 1 81 ? 6.413 1.394 -15.230 1.00 88.00 81 PHE A CA 1
ATOM 605 C C . PHE A 1 81 ? 5.108 2.132 -14.956 1.00 88.00 81 PHE A C 1
ATOM 607 O O . PHE A 1 81 ? 4.926 2.711 -13.885 1.00 88.00 81 PHE A O 1
ATOM 614 N N . VAL A 1 82 ? 4.200 2.095 -15.926 1.00 89.50 82 VAL A N 1
ATOM 615 C CA . VAL A 1 82 ? 2.847 2.652 -15.815 1.00 89.50 82 VAL A CA 1
ATOM 616 C C . VAL A 1 82 ? 1.839 1.537 -15.525 1.00 89.50 82 VAL A C 1
ATOM 618 O O . VAL A 1 82 ? 2.122 0.365 -15.774 1.00 89.50 82 VAL A O 1
ATOM 621 N N . GLY A 1 83 ? 0.677 1.883 -14.965 1.00 88.00 83 GLY A N 1
ATOM 622 C CA . GLY A 1 83 ? -0.378 0.913 -14.621 1.00 88.00 83 GLY A CA 1
ATOM 623 C C . GLY A 1 83 ? -0.077 0.036 -13.395 1.00 88.00 83 GLY A C 1
ATOM 624 O O . GLY A 1 83 ? -0.815 -0.899 -13.097 1.00 88.00 83 GLY A O 1
ATOM 625 N N . THR A 1 84 ? 0.997 0.317 -12.650 1.00 91.25 84 THR A N 1
ATOM 626 C CA . THR A 1 84 ? 1.379 -0.457 -11.455 1.00 91.25 84 THR A CA 1
ATOM 627 C C . THR A 1 84 ? 0.341 -0.371 -10.338 1.00 91.25 84 THR A C 1
ATOM 629 O O . THR A 1 84 ? 0.114 -1.367 -9.652 1.00 91.25 84 THR A O 1
ATOM 632 N N . GLY A 1 85 ? -0.329 0.777 -10.201 1.00 89.19 85 GLY A N 1
ATOM 633 C CA . GLY A 1 85 ? -1.437 0.974 -9.265 1.00 89.19 85 GLY A CA 1
ATOM 634 C C . GLY A 1 85 ? -2.660 0.111 -9.590 1.00 89.19 85 GLY A C 1
ATOM 635 O O . GLY A 1 85 ? -3.242 -0.480 -8.681 1.00 89.19 85 GLY A O 1
ATOM 636 N N . ASP A 1 86 ? -3.008 -0.047 -10.872 1.00 91.56 86 ASP A N 1
ATOM 637 C CA . ASP A 1 86 ? -4.138 -0.888 -11.302 1.00 91.56 86 ASP A CA 1
ATOM 638 C C . ASP A 1 86 ? -3.867 -2.365 -11.008 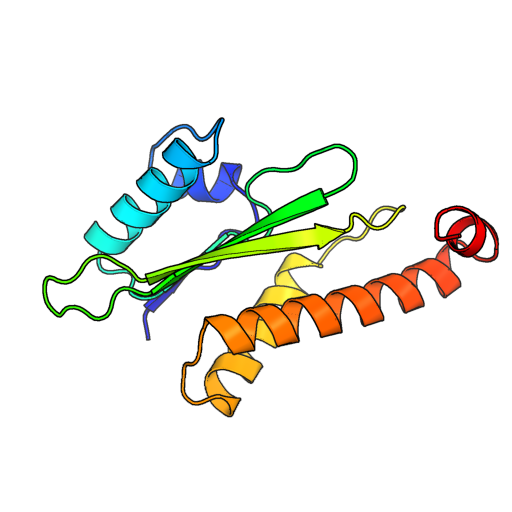1.00 91.56 86 ASP A C 1
ATOM 640 O O . ASP A 1 86 ? -4.713 -3.082 -10.463 1.00 91.56 86 ASP A O 1
ATOM 644 N N . VAL A 1 87 ? -2.643 -2.813 -11.308 1.00 93.69 87 VAL A N 1
ATOM 645 C CA . VAL A 1 87 ? -2.188 -4.172 -10.995 1.00 93.69 87 VAL A CA 1
ATOM 646 C C . VAL A 1 87 ? -2.169 -4.394 -9.484 1.00 93.69 87 VAL A C 1
ATOM 648 O O . VAL A 1 87 ? -2.683 -5.408 -9.015 1.00 93.69 87 VAL A O 1
ATOM 651 N N . PHE A 1 88 ? -1.623 -3.450 -8.712 1.00 94.38 88 PHE A N 1
ATOM 652 C CA . PHE A 1 88 ? -1.610 -3.531 -7.253 1.00 94.38 88 PHE A CA 1
ATOM 653 C C . PHE A 1 88 ? -3.025 -3.645 -6.686 1.00 94.38 88 PHE A C 1
ATOM 655 O O . PHE A 1 88 ? -3.291 -4.538 -5.887 1.00 94.38 88 PHE A O 1
ATOM 662 N N . THR A 1 89 ? -3.940 -2.782 -7.129 1.00 93.25 89 THR A N 1
ATOM 663 C CA . THR A 1 89 ? -5.329 -2.749 -6.651 1.00 93.25 89 THR A CA 1
ATOM 664 C C . THR A 1 89 ? -6.055 -4.053 -6.975 1.00 93.25 89 THR A C 1
ATOM 666 O O . THR A 1 89 ? -6.725 -4.621 -6.112 1.00 93.25 89 THR A O 1
ATOM 669 N N . SER A 1 90 ? -5.858 -4.578 -8.187 1.00 94.81 90 SER A N 1
ATOM 670 C CA . SER A 1 90 ? -6.422 -5.865 -8.613 1.00 94.81 90 SER A CA 1
ATOM 671 C C . SER A 1 90 ? -5.906 -7.025 -7.755 1.00 94.81 90 SER A C 1
ATOM 673 O O . SER A 1 90 ? -6.684 -7.861 -7.294 1.00 94.81 90 SER A O 1
ATOM 675 N N . LEU A 1 91 ? -4.595 -7.063 -7.496 1.00 96.44 91 LEU A N 1
ATOM 676 C CA . LEU A 1 91 ? -3.969 -8.073 -6.643 1.00 96.44 91 LEU A CA 1
ATOM 677 C C . LEU A 1 91 ? -4.446 -7.965 -5.196 1.00 96.44 91 LEU A C 1
ATOM 679 O O . LEU A 1 91 ? -4.789 -8.980 -4.596 1.00 96.44 91 LEU A O 1
ATOM 683 N N . LEU A 1 92 ? -4.479 -6.752 -4.643 1.00 95.56 92 LEU A N 1
ATOM 684 C CA . LEU A 1 92 ? -4.930 -6.498 -3.282 1.00 95.56 92 LEU A CA 1
ATOM 685 C C . LEU A 1 92 ? -6.360 -7.003 -3.089 1.00 95.56 92 LEU A C 1
ATOM 687 O O . LEU A 1 92 ? -6.616 -7.718 -2.128 1.00 95.56 92 LEU A O 1
ATOM 691 N N . LEU A 1 93 ? -7.272 -6.692 -4.015 1.00 94.00 93 LEU A N 1
ATOM 692 C CA . LEU A 1 93 ? -8.663 -7.133 -3.929 1.00 94.00 93 LEU A CA 1
ATOM 693 C C . LEU A 1 93 ? -8.779 -8.665 -3.889 1.00 94.00 93 LEU A C 1
ATOM 695 O O . LEU A 1 93 ? -9.477 -9.206 -3.034 1.00 94.00 93 LEU A O 1
ATOM 699 N N . ILE A 1 94 ? -8.052 -9.363 -4.767 1.00 95.75 94 ILE A N 1
ATOM 700 C CA . ILE A 1 94 ? -8.051 -10.833 -4.822 1.00 95.75 94 ILE A CA 1
ATOM 701 C C . ILE A 1 94 ? -7.439 -11.436 -3.551 1.00 95.75 94 ILE A C 1
ATOM 703 O O . ILE A 1 94 ? -7.950 -12.426 -3.030 1.00 95.75 94 ILE A O 1
ATOM 707 N N . TRP A 1 95 ? -6.344 -10.871 -3.038 1.00 97.06 95 TRP A N 1
ATOM 708 C CA . TRP A 1 95 ? -5.712 -11.381 -1.821 1.00 97.06 95 TRP A CA 1
ATOM 709 C C . TRP A 1 95 ? -6.542 -11.106 -0.571 1.00 97.06 95 TRP A C 1
ATOM 711 O O . TRP A 1 95 ? -6.603 -11.968 0.298 1.00 97.06 95 TRP A O 1
ATOM 721 N N . MET A 1 96 ? -7.226 -9.966 -0.499 1.00 94.69 96 MET A N 1
ATOM 722 C CA . MET A 1 96 ? -8.164 -9.664 0.583 1.00 94.69 96 MET A CA 1
ATOM 723 C C . MET A 1 96 ? -9.296 -10.691 0.654 1.00 94.69 96 MET A C 1
ATOM 725 O O . MET A 1 96 ? -9.639 -11.132 1.748 1.00 94.69 96 MET A O 1
ATOM 729 N N . ASP A 1 97 ? -9.838 -11.104 -0.494 1.00 94.38 97 ASP A N 1
ATOM 730 C CA . ASP A 1 97 ? -10.849 -12.164 -0.567 1.00 94.38 97 ASP A CA 1
ATOM 731 C C . ASP A 1 97 ? -10.278 -13.520 -0.113 1.00 94.38 97 ASP A C 1
ATOM 733 O O . ASP A 1 97 ? -10.788 -14.146 0.816 1.00 94.38 97 ASP A O 1
ATOM 737 N N . LYS A 1 98 ? -9.135 -13.926 -0.684 1.00 96.19 98 LYS A N 1
ATOM 738 C CA . LYS A 1 98 ? -8.488 -15.214 -0.378 1.00 96.19 98 LYS A CA 1
ATOM 739 C C . LYS A 1 98 ? -7.983 -15.357 1.056 1.00 96.19 98 LYS A C 1
ATOM 741 O O . LYS A 1 98 ? -7.809 -16.481 1.515 1.00 96.19 98 LYS A O 1
ATOM 746 N N . LEU A 1 99 ? -7.683 -14.248 1.725 1.00 95.94 99 LEU A N 1
ATOM 747 C CA . LEU A 1 99 ? -7.104 -14.217 3.070 1.00 95.94 99 LEU A CA 1
ATOM 748 C C . LEU A 1 99 ? -8.114 -13.746 4.123 1.00 95.94 99 LEU A C 1
ATOM 750 O O . LEU A 1 99 ? -7.717 -13.290 5.193 1.00 95.94 99 LEU A O 1
ATOM 754 N N . ASN A 1 100 ? -9.415 -13.812 3.818 1.00 93.81 100 ASN A N 1
ATOM 755 C CA . ASN A 1 100 ? -10.496 -13.469 4.745 1.00 93.81 100 ASN A CA 1
ATOM 756 C C . ASN A 1 100 ? -10.352 -12.066 5.368 1.00 93.81 100 ASN A C 1
ATOM 758 O O . ASN A 1 100 ? -10.696 -11.844 6.529 1.00 93.81 100 ASN A O 1
ATOM 762 N N . GLY A 1 101 ? -9.856 -11.106 4.586 1.00 90.75 101 GLY A N 1
ATOM 763 C CA . GLY A 1 101 ? -9.690 -9.717 5.002 1.00 90.75 101 GLY A CA 1
ATOM 764 C C . GLY A 1 101 ? -8.417 -9.401 5.792 1.00 90.75 101 GLY A C 1
ATOM 765 O O . GLY A 1 101 ? -8.336 -8.303 6.345 1.00 90.75 101 GLY A O 1
ATOM 766 N N . ASP A 1 102 ? -7.426 -10.300 5.849 1.00 94.50 102 ASP A N 1
ATOM 767 C CA . ASP A 1 102 ? -6.101 -9.988 6.403 1.00 94.50 102 ASP A CA 1
ATOM 768 C C . ASP A 1 102 ? -5.363 -8.970 5.516 1.00 94.50 102 ASP A C 1
ATOM 770 O O . ASP A 1 102 ? -4.686 -9.316 4.543 1.00 94.50 102 ASP A O 1
ATOM 774 N N . LEU A 1 103 ? -5.511 -7.690 5.868 1.00 95.06 103 LEU A N 1
ATOM 775 C CA . LEU A 1 103 ? -4.939 -6.570 5.127 1.00 95.06 103 LEU A CA 1
ATOM 776 C C . LEU A 1 103 ? -3.414 -6.623 5.057 1.00 95.06 103 LEU A C 1
ATOM 778 O O . LEU A 1 103 ? -2.841 -6.338 4.006 1.00 95.06 103 LEU A O 1
ATOM 782 N N . ASN A 1 104 ? -2.760 -6.981 6.161 1.00 95.88 104 ASN A N 1
ATOM 783 C CA . ASN A 1 104 ? -1.307 -6.986 6.230 1.00 95.88 104 ASN A CA 1
ATOM 784 C C . ASN A 1 104 ? -0.748 -8.022 5.249 1.00 95.88 104 ASN A C 1
ATOM 786 O O . ASN A 1 104 ? 0.045 -7.694 4.361 1.00 95.88 104 ASN A O 1
ATOM 790 N N . LEU A 1 105 ? -1.231 -9.262 5.346 1.00 97.00 105 LEU A N 1
ATOM 791 C CA . LEU A 1 105 ? -0.772 -10.328 4.467 1.00 97.00 105 LEU A CA 1
ATOM 792 C C . LEU A 1 105 ? -1.181 -10.079 3.008 1.00 97.00 105 LEU A C 1
ATOM 794 O O . LEU A 1 105 ? -0.396 -10.361 2.099 1.00 97.00 105 LEU A O 1
ATOM 798 N N . ALA A 1 106 ? -2.360 -9.503 2.760 1.00 96.94 106 ALA A N 1
ATOM 799 C CA . ALA A 1 106 ? -2.800 -9.168 1.409 1.00 96.94 106 ALA A CA 1
ATOM 800 C C . ALA A 1 106 ? -1.890 -8.130 0.734 1.00 96.94 106 ALA A C 1
ATOM 802 O O . ALA A 1 106 ? -1.492 -8.329 -0.418 1.00 96.94 106 ALA A O 1
ATOM 803 N N . ILE A 1 107 ? -1.493 -7.072 1.452 1.00 96.44 107 ILE A N 1
ATOM 804 C CA . ILE A 1 107 ? -0.550 -6.071 0.939 1.00 96.44 107 ILE A CA 1
ATOM 805 C C . ILE A 1 107 ? 0.813 -6.717 0.659 1.00 96.44 107 ILE A C 1
ATOM 807 O O . ILE A 1 107 ? 1.348 -6.535 -0.434 1.00 96.44 107 ILE A O 1
ATOM 811 N N . GLN A 1 108 ? 1.346 -7.546 1.566 1.00 97.50 108 GLN A N 1
ATOM 812 C CA . GLN A 1 108 ? 2.619 -8.246 1.333 1.00 97.50 108 GLN A CA 1
ATOM 813 C C . GLN A 1 108 ? 2.587 -9.112 0.064 1.00 97.50 108 GLN A C 1
ATOM 815 O O . GLN A 1 108 ? 3.521 -9.084 -0.744 1.00 97.50 108 GLN A O 1
ATOM 820 N N . ARG A 1 109 ? 1.499 -9.864 -0.153 1.00 97.94 109 ARG A N 1
ATOM 821 C CA . ARG A 1 109 ? 1.328 -10.702 -1.351 1.00 97.94 109 ARG A CA 1
ATOM 822 C C . ARG A 1 109 ? 1.199 -9.865 -2.623 1.00 97.94 109 ARG A C 1
ATOM 824 O O . ARG A 1 109 ? 1.784 -10.237 -3.646 1.00 97.94 109 ARG A O 1
ATOM 831 N N . ALA A 1 110 ? 0.484 -8.742 -2.566 1.00 96.94 110 ALA A N 1
ATOM 832 C CA . ALA A 1 110 ? 0.358 -7.813 -3.685 1.00 96.94 110 ALA A CA 1
ATOM 833 C C . ALA A 1 110 ? 1.712 -7.178 -4.051 1.00 96.94 110 ALA A C 1
ATOM 835 O O . ALA A 1 110 ? 2.117 -7.253 -5.212 1.00 96.94 110 ALA A O 1
ATOM 836 N N . ILE A 1 111 ? 2.454 -6.656 -3.065 1.00 95.81 111 ILE A N 1
ATOM 837 C CA . ILE A 1 111 ? 3.798 -6.082 -3.250 1.00 95.81 111 ILE A CA 1
ATOM 838 C C . ILE A 1 111 ? 4.744 -7.118 -3.857 1.00 95.81 111 ILE A C 1
ATOM 840 O O . ILE A 1 111 ? 5.379 -6.845 -4.874 1.00 95.81 111 ILE A O 1
ATOM 844 N N . GLY A 1 112 ? 4.824 -8.320 -3.275 1.00 96.06 112 GLY A N 1
ATOM 845 C CA . GLY A 1 112 ? 5.729 -9.368 -3.750 1.00 96.06 112 GLY A CA 1
ATOM 846 C C . GLY A 1 112 ? 5.426 -9.804 -5.187 1.00 96.06 112 GLY A C 1
ATOM 847 O O . GLY A 1 112 ? 6.337 -9.960 -6.003 1.00 96.06 112 GLY A O 1
ATOM 848 N N . THR A 1 113 ? 4.140 -9.932 -5.527 1.00 96.62 113 THR A N 1
ATOM 849 C CA . THR A 1 113 ? 3.711 -10.283 -6.888 1.00 96.62 113 THR A CA 1
ATOM 850 C C . THR A 1 113 ? 4.048 -9.170 -7.880 1.00 96.62 113 THR A C 1
ATOM 852 O O . THR A 1 113 ? 4.609 -9.448 -8.942 1.00 96.62 113 THR A O 1
ATOM 855 N N . LEU A 1 114 ? 3.769 -7.910 -7.527 1.00 95.19 114 LEU A N 1
ATOM 856 C CA . LEU A 1 114 ? 4.074 -6.755 -8.368 1.00 95.19 114 LEU A CA 1
ATOM 857 C C . LEU A 1 114 ? 5.585 -6.592 -8.577 1.00 95.19 114 LEU A C 1
ATOM 859 O O . LEU A 1 114 ? 6.024 -6.406 -9.705 1.00 95.19 114 LEU A O 1
ATOM 863 N N . GLN A 1 115 ? 6.397 -6.749 -7.531 1.00 93.88 115 GLN A N 1
ATOM 864 C CA . GLN A 1 115 ? 7.860 -6.728 -7.626 1.00 93.88 115 GLN A CA 1
ATOM 865 C C . GLN A 1 115 ? 8.386 -7.806 -8.585 1.00 93.88 115 GLN A C 1
ATOM 867 O O . GLN A 1 115 ? 9.224 -7.523 -9.442 1.00 93.88 115 GLN A O 1
ATOM 872 N N . GLY A 1 116 ? 7.865 -9.033 -8.497 1.00 94.25 116 GLY A N 1
ATOM 873 C CA . GLY A 1 116 ? 8.216 -10.110 -9.425 1.00 94.25 116 GLY A CA 1
ATOM 874 C C . GLY A 1 116 ? 7.811 -9.807 -10.872 1.00 94.25 116 GLY A C 1
ATOM 875 O O . GLY A 1 116 ? 8.593 -10.047 -11.796 1.00 94.25 116 GLY A O 1
ATOM 876 N N . LEU A 1 117 ? 6.617 -9.245 -11.075 1.00 94.94 117 LEU A N 1
ATOM 877 C CA . LEU A 1 117 ? 6.131 -8.825 -12.389 1.00 94.94 117 LEU A CA 1
ATOM 878 C C . LEU A 1 117 ? 7.028 -7.736 -12.990 1.00 94.94 117 LEU A C 1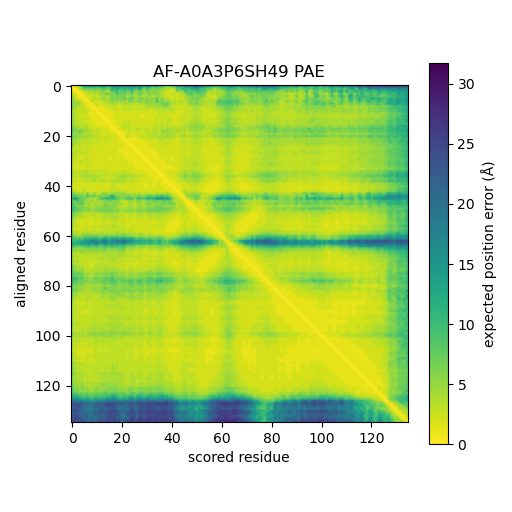
ATOM 880 O O . LEU A 1 117 ? 7.515 -7.895 -14.106 1.00 94.94 117 LEU A O 1
ATOM 884 N N . LEU A 1 118 ? 7.294 -6.669 -12.237 1.00 92.75 118 LEU A N 1
ATOM 885 C CA . LEU A 1 118 ? 8.097 -5.536 -12.691 1.00 92.75 118 LEU A CA 1
ATOM 886 C C . LEU A 1 118 ? 9.541 -5.931 -12.993 1.00 92.75 118 LEU A C 1
ATOM 888 O O . LEU A 1 118 ? 10.095 -5.468 -13.985 1.00 92.75 118 LEU A O 1
ATOM 892 N N . ARG A 1 119 ? 10.134 -6.852 -12.222 1.00 91.31 119 ARG A N 1
ATOM 893 C CA . ARG A 1 119 ? 11.453 -7.419 -12.546 1.00 91.31 119 ARG A CA 1
ATOM 894 C C . ARG A 1 119 ? 11.455 -8.135 -13.892 1.00 91.31 119 ARG A C 1
ATOM 896 O O . ARG A 1 119 ? 12.354 -7.906 -14.693 1.00 91.31 119 ARG A O 1
ATOM 903 N N . ARG A 1 120 ? 10.449 -8.971 -14.168 1.00 91.81 120 ARG A N 1
ATOM 904 C CA . ARG A 1 120 ? 10.336 -9.685 -15.454 1.00 91.81 120 ARG A CA 1
ATOM 905 C C . ARG A 1 120 ? 10.102 -8.721 -16.615 1.00 91.81 120 ARG A C 1
ATOM 907 O O . ARG A 1 120 ? 10.703 -8.888 -17.673 1.00 91.81 120 ARG A O 1
ATOM 914 N N . THR A 1 121 ? 9.256 -7.711 -16.417 1.00 92.31 121 THR A N 1
ATOM 915 C CA . THR A 1 121 ? 9.009 -6.664 -17.416 1.00 92.31 121 THR A CA 1
ATOM 916 C C . THR A 1 121 ? 10.278 -5.864 -17.683 1.00 92.31 121 THR A C 1
ATOM 918 O O . THR A 1 121 ? 10.658 -5.703 -18.837 1.00 92.31 121 THR A O 1
ATOM 921 N N . GLY A 1 122 ? 10.983 -5.436 -16.633 1.00 90.06 122 GLY A N 1
ATOM 922 C CA . GLY A 1 122 ? 12.232 -4.688 -16.741 1.00 90.06 122 GLY A CA 1
ATOM 923 C C . GLY A 1 122 ? 13.344 -5.479 -17.427 1.00 90.06 122 GLY A C 1
ATOM 924 O O . GLY A 1 122 ? 14.004 -4.952 -18.316 1.00 90.06 122 GLY A O 1
ATOM 925 N N . GLN A 1 123 ? 13.496 -6.768 -17.109 1.00 88.12 123 GLN A N 1
ATOM 926 C CA . GLN A 1 123 ? 14.436 -7.658 -17.800 1.00 88.12 1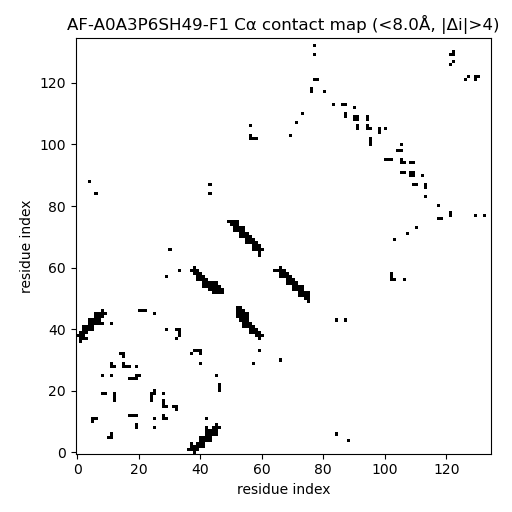23 GLN A CA 1
ATOM 927 C C . GLN A 1 123 ? 14.144 -7.760 -19.302 1.00 88.12 123 GLN A C 1
ATOM 929 O O . GLN A 1 123 ? 15.071 -7.721 -20.107 1.00 88.12 123 GLN A O 1
ATOM 934 N N . LYS A 1 124 ? 12.868 -7.871 -19.694 1.00 88.56 124 LYS A N 1
ATOM 935 C CA . LYS A 1 124 ? 12.481 -7.951 -21.111 1.00 88.56 124 LYS A CA 1
ATOM 936 C C . LYS A 1 124 ? 12.604 -6.615 -21.844 1.00 88.56 124 LYS A C 1
ATOM 938 O O . LYS A 1 124 ? 12.978 -6.614 -23.010 1.00 88.56 124 LYS A O 1
ATOM 943 N N . ALA A 1 125 ? 12.277 -5.506 -21.184 1.00 86.88 125 ALA A N 1
ATOM 944 C CA . ALA A 1 125 ? 12.271 -4.178 -21.794 1.00 86.88 125 ALA A CA 1
ATOM 945 C C . ALA A 1 125 ? 13.667 -3.536 -21.857 1.00 86.88 125 ALA A C 1
ATOM 947 O O . ALA A 1 125 ? 13.988 -2.875 -22.839 1.00 86.88 125 ALA A O 1
ATOM 948 N N . TYR A 1 126 ? 14.495 -3.733 -20.825 1.00 81.50 126 TYR A N 1
ATOM 949 C CA . TYR A 1 126 ? 15.780 -3.042 -20.653 1.00 81.50 126 TYR A CA 1
ATOM 950 C C . TYR A 1 126 ? 17.007 -3.978 -20.705 1.00 81.50 126 TYR A C 1
ATOM 952 O O . TYR A 1 126 ? 18.145 -3.506 -20.674 1.00 81.50 126 TYR A O 1
ATOM 960 N N . GLY A 1 127 ? 16.815 -5.300 -20.796 1.00 74.38 127 GLY A N 1
ATOM 961 C CA . GLY A 1 127 ? 17.897 -6.273 -20.988 1.00 74.38 127 GLY A CA 1
ATOM 962 C C . GLY A 1 127 ? 18.968 -6.253 -19.886 1.00 74.38 127 GLY A C 1
ATOM 963 O O . GLY A 1 127 ? 18.668 -6.111 -18.699 1.00 74.38 127 GLY A O 1
ATOM 964 N N . ASN A 1 128 ? 20.243 -6.389 -20.277 1.00 61.00 128 ASN A N 1
ATOM 965 C CA . ASN A 1 128 ? 21.391 -6.487 -19.359 1.00 61.00 128 ASN A CA 1
ATOM 966 C C . ASN A 1 128 ? 21.587 -5.255 -18.452 1.00 61.00 128 ASN A C 1
ATOM 968 O O . ASN A 1 128 ? 22.171 -5.385 -17.377 1.00 61.00 128 ASN A O 1
ATOM 972 N N . VAL A 1 129 ? 21.069 -4.081 -18.836 1.00 60.31 129 VAL A N 1
ATOM 973 C CA . VAL A 1 129 ? 21.137 -2.850 -18.023 1.00 60.31 129 VAL A CA 1
ATOM 974 C C . VAL A 1 129 ? 20.343 -3.004 -16.720 1.00 60.31 129 VAL A C 1
ATOM 976 O O . VAL A 1 129 ? 20.756 -2.505 -15.677 1.00 60.31 129 VAL A O 1
ATOM 979 N N . PHE A 1 130 ? 19.248 -3.770 -16.743 1.00 62.38 130 PHE A N 1
ATOM 980 C CA . PHE A 1 130 ? 18.416 -4.014 -15.562 1.00 62.38 130 PHE A CA 1
ATOM 981 C C . PHE A 1 130 ? 19.090 -4.940 -14.533 1.00 62.38 130 PHE A C 1
ATOM 983 O O . PHE A 1 130 ? 18.836 -4.828 -13.338 1.00 62.38 130 PHE A O 1
ATOM 990 N N . ILE A 1 131 ? 19.964 -5.849 -14.984 1.00 56.16 131 ILE A N 1
ATOM 991 C CA . ILE A 1 131 ? 20.670 -6.814 -14.123 1.00 56.16 131 ILE A CA 1
ATOM 992 C C . ILE A 1 131 ? 21.815 -6.137 -13.353 1.00 56.16 131 ILE A C 1
ATOM 994 O O . ILE A 1 131 ? 22.069 -6.487 -12.204 1.00 56.16 131 ILE A O 1
ATOM 998 N N . LEU A 1 132 ? 22.486 -5.154 -13.963 1.00 51.62 132 LEU A N 1
ATOM 999 C CA . LEU A 1 132 ? 23.631 -4.456 -13.363 1.00 51.62 132 LEU A CA 1
ATOM 1000 C C . LEU A 1 132 ? 23.243 -3.508 -12.218 1.00 51.62 132 LEU A C 1
ATOM 1002 O O . LEU A 1 132 ? 24.057 -3.274 -11.335 1.00 51.62 132 LEU A O 1
ATOM 1006 N N . LEU A 1 133 ? 22.006 -3.006 -12.200 1.00 53.47 133 LEU A N 1
ATOM 1007 C CA . LEU A 1 133 ? 21.486 -2.127 -11.141 1.00 53.47 133 LEU A CA 1
ATOM 1008 C C . LEU A 1 133 ? 20.958 -2.891 -9.913 1.00 53.47 133 LEU A C 1
ATOM 1010 O O . LEU A 1 133 ? 20.484 -2.271 -8.966 1.00 53.47 133 LEU A O 1
ATOM 1014 N N . TYR A 1 134 ? 20.994 -4.226 -9.949 1.00 49.84 134 TYR A N 1
ATOM 1015 C CA . TYR A 1 134 ? 20.432 -5.106 -8.919 1.00 49.84 134 TYR A CA 1
ATOM 1016 C C . TYR A 1 134 ? 21.447 -6.073 -8.291 1.00 49.84 134 TYR A C 1
ATOM 1018 O O . TYR A 1 134 ? 21.036 -6.984 -7.567 1.00 49.84 134 TYR A O 1
ATOM 1026 N N . LYS A 1 135 ? 22.741 -5.894 -8.588 1.00 42.56 135 LYS A N 1
ATOM 1027 C CA . LYS A 1 135 ? 23.853 -6.591 -7.932 1.00 42.56 135 LYS A CA 1
ATOM 1028 C C . LYS A 1 135 ? 24.431 -5.763 -6.797 1.00 42.56 135 LYS A C 1
ATOM 1030 O O . LYS A 1 135 ? 24.540 -4.533 -6.982 1.00 42.56 135 LYS A O 1
#

Sequence (135 aa):
MKIIVPPTSSCCSELSGRVISNEEECLAAVDSLHERGVKIVVVTSGLETSTTKYCYGSVYKGSNEPPLQYRFDIPALPGMFVGTGDVFTSLLLIWMDKLNGDLNLAIQRAIGTLQGLLRRTGQKAYGNVFILLYK

Organism: NCBI:txid637853